Protein AF-A0A530BYT2-F1 (afdb_monomer_lite)

pLDDT: mean 91.63, std 7.62, range [56.91, 97.75]

Structure (mmCIF, N/CA/C/O backbone):
data_AF-A0A530BYT2-F1
#
_entry.id   AF-A0A530BYT2-F1
#
loop_
_atom_site.group_PDB
_atom_site.id
_atom_site.type_symbol
_atom_site.label_atom_id
_atom_site.label_alt_id
_atom_site.label_comp_id
_atom_site.label_asym_id
_atom_site.label_entity_id
_atom_site.label_seq_id
_atom_site.pdbx_PDB_ins_code
_atom_site.Cartn_x
_atom_site.Cartn_y
_atom_site.Cartn_z
_atom_site.occupancy
_atom_site.B_iso_or_equiv
_atom_site.auth_seq_id
_atom_site.auth_comp_id
_atom_site.auth_asym_id
_atom_site.auth_atom_id
_atom_site.pdbx_PDB_model_num
ATOM 1 N N . ARG A 1 1 ? 2.402 -9.087 24.453 1.00 58.38 1 ARG A N 1
ATOM 2 C CA . ARG A 1 1 ? 1.788 -7.922 25.134 1.00 58.38 1 ARG A CA 1
ATOM 3 C C . ARG A 1 1 ? 0.635 -7.477 24.256 1.00 58.38 1 ARG A C 1
ATOM 5 O O . ARG A 1 1 ? 0.902 -7.144 23.113 1.00 58.38 1 ARG A O 1
ATOM 12 N N . GLN A 1 2 ? -0.596 -7.575 24.743 1.00 74.62 2 GLN A N 1
ATOM 13 C CA . GLN A 1 2 ? -1.758 -6.930 24.133 1.00 74.62 2 GLN A CA 1
ATOM 14 C C . GLN A 1 2 ? -2.000 -5.626 24.897 1.00 74.62 2 GLN A C 1
ATOM 16 O O . GLN A 1 2 ? -1.765 -5.578 26.105 1.00 74.62 2 GLN A O 1
ATOM 21 N N . SER A 1 3 ? -2.371 -4.574 24.184 1.00 87.19 3 SER A N 1
ATOM 22 C CA . SER A 1 3 ? -2.715 -3.265 24.740 1.00 87.19 3 SER A CA 1
ATOM 23 C C . SER A 1 3 ? -3.919 -2.725 23.990 1.00 87.19 3 SER A C 1
ATOM 25 O O . SER A 1 3 ? -4.051 -3.011 22.802 1.00 87.19 3 SER A O 1
ATOM 27 N N . ASP A 1 4 ? -4.692 -1.853 24.624 1.00 89.88 4 ASP A N 1
ATOM 28 C CA . ASP A 1 4 ? -5.848 -1.176 24.017 1.00 89.88 4 ASP A CA 1
ATOM 29 C C . ASP A 1 4 ? -5.432 0.035 23.157 1.00 89.88 4 ASP A C 1
ATOM 31 O O . ASP A 1 4 ? -6.088 1.074 23.132 1.00 89.88 4 ASP A O 1
ATOM 35 N N . ALA A 1 5 ? -4.276 -0.064 22.497 1.00 92.81 5 ALA A N 1
ATOM 36 C CA . ALA A 1 5 ? -3.737 1.006 21.673 1.00 92.81 5 ALA A CA 1
ATOM 37 C C . ALA A 1 5 ? -4.478 1.075 20.334 1.00 92.81 5 ALA A C 1
ATOM 39 O O . ALA A 1 5 ? -4.771 0.052 19.719 1.00 92.81 5 ALA A O 1
ATOM 40 N N . VAL A 1 6 ? -4.716 2.295 19.859 1.00 93.56 6 VAL A N 1
ATOM 41 C CA . VAL A 1 6 ? -5.247 2.560 18.519 1.00 93.56 6 VAL A CA 1
ATOM 42 C C . VAL A 1 6 ? -4.101 3.025 17.627 1.00 93.56 6 VAL A C 1
ATOM 44 O O . VAL A 1 6 ? -3.304 3.876 18.027 1.00 93.56 6 VAL A O 1
ATOM 47 N N . TRP A 1 7 ? -4.026 2.487 16.411 1.00 93.06 7 TRP A N 1
ATOM 48 C CA . TRP A 1 7 ? -3.060 2.906 15.398 1.00 93.06 7 TRP A CA 1
ATOM 49 C C . TRP A 1 7 ? -3.768 3.522 14.197 1.00 93.06 7 TRP A C 1
ATOM 51 O O . TRP A 1 7 ? -4.808 3.037 13.762 1.00 93.06 7 TRP A O 1
ATOM 61 N N . ILE A 1 8 ? -3.158 4.564 13.636 1.00 93.12 8 ILE A N 1
ATOM 62 C CA . ILE A 1 8 ? -3.502 5.106 12.321 1.00 93.12 8 ILE A CA 1
ATOM 63 C C . ILE A 1 8 ? -2.365 4.684 11.394 1.00 93.12 8 ILE A C 1
ATOM 65 O O . ILE A 1 8 ? -1.225 5.111 11.574 1.00 93.12 8 ILE A O 1
ATOM 69 N N . ILE A 1 9 ? -2.653 3.779 10.462 1.00 93.44 9 ILE A N 1
ATOM 70 C CA . ILE A 1 9 ? -1.652 3.135 9.608 1.00 93.44 9 ILE A CA 1
ATOM 71 C C . ILE A 1 9 ? -2.253 2.807 8.241 1.00 93.44 9 ILE A C 1
ATOM 73 O O . ILE A 1 9 ? -3.470 2.698 8.096 1.00 93.44 9 ILE A O 1
ATOM 77 N N . SER A 1 10 ? -1.400 2.623 7.235 1.00 91.56 10 SER A N 1
ATOM 78 C CA . SER A 1 10 ? -1.819 2.193 5.902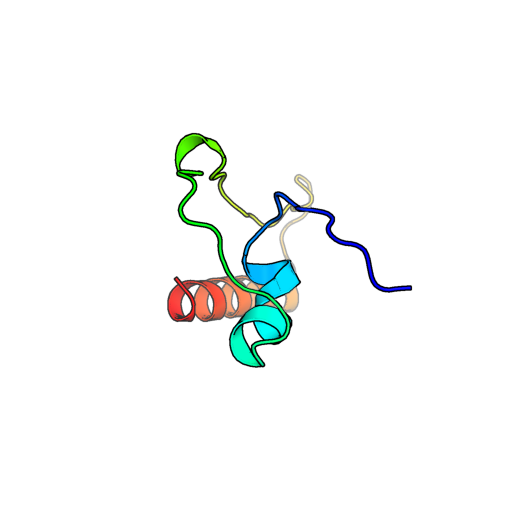 1.00 91.56 10 SER A CA 1
ATOM 79 C C . SER A 1 10 ? -2.573 0.863 5.956 1.00 91.56 10 SER A C 1
ATOM 81 O O . SER A 1 10 ? -2.061 -0.122 6.488 1.00 91.56 10 SER A O 1
ATOM 83 N N . ALA A 1 11 ? -3.748 0.806 5.323 1.00 90.38 11 ALA A N 1
ATOM 84 C CA . ALA A 1 11 ? -4.614 -0.377 5.320 1.00 90.38 11 ALA A CA 1
ATOM 85 C C . ALA A 1 11 ? -3.895 -1.660 4.862 1.00 90.38 11 ALA A C 1
ATOM 87 O O . ALA A 1 11 ? -4.084 -2.720 5.451 1.00 90.38 11 ALA A O 1
ATOM 88 N N . GLY A 1 12 ? -3.007 -1.558 3.866 1.00 90.50 12 GLY A N 1
ATOM 89 C CA . GLY A 1 12 ? -2.237 -2.700 3.362 1.00 90.50 12 GLY A CA 1
ATOM 90 C C . GLY A 1 12 ? -1.281 -3.333 4.383 1.00 90.50 12 GLY A C 1
ATOM 91 O O . GLY A 1 12 ? -0.955 -4.506 4.245 1.00 90.50 12 GLY A O 1
ATOM 92 N N . VAL A 1 13 ? -0.851 -2.597 5.417 1.00 93.94 13 VAL A N 1
ATOM 93 C CA . VAL A 1 13 ? 0.051 -3.117 6.466 1.00 93.94 13 VAL A CA 1
ATOM 94 C C . VAL A 1 13 ? -0.675 -4.081 7.400 1.00 93.94 13 VAL A C 1
ATOM 96 O O . VAL A 1 13 ? -0.061 -5.015 7.898 1.00 93.94 13 VAL A O 1
ATOM 99 N N . VAL A 1 14 ? -1.971 -3.853 7.624 1.00 94.69 14 VAL A N 1
ATOM 100 C CA . VAL A 1 14 ? -2.802 -4.594 8.587 1.00 94.69 14 VAL A CA 1
ATOM 101 C C . VAL A 1 14 ? -3.909 -5.410 7.910 1.00 94.69 14 VAL A C 1
ATOM 103 O O . VAL A 1 14 ? -4.873 -5.828 8.552 1.00 94.69 14 VAL A O 1
ATOM 106 N N . ALA A 1 15 ? -3.815 -5.611 6.591 1.00 94.50 15 ALA A N 1
ATOM 107 C CA . ALA A 1 15 ? -4.864 -6.251 5.800 1.00 94.50 15 ALA A CA 1
ATOM 108 C C . ALA A 1 15 ? -5.157 -7.687 6.269 1.00 94.50 15 ALA A C 1
ATOM 110 O O . ALA A 1 15 ? -6.317 -8.095 6.323 1.00 94.50 15 ALA A O 1
ATOM 111 N N . ASN A 1 16 ? -4.124 -8.436 6.665 1.00 96.25 16 ASN A N 1
ATOM 112 C CA . ASN A 1 16 ? -4.264 -9.813 7.142 1.00 96.25 16 ASN A CA 1
ATOM 113 C C . ASN A 1 16 ? -4.898 -9.877 8.538 1.00 96.25 16 ASN A C 1
ATOM 115 O O . ASN A 1 16 ? -5.714 -10.753 8.821 1.00 96.25 16 ASN A O 1
ATOM 119 N N . GLU A 1 17 ? -4.547 -8.950 9.423 1.00 95.62 17 GLU A N 1
ATOM 120 C CA . GLU A 1 17 ? -5.085 -8.849 10.778 1.00 95.62 17 GLU A CA 1
ATOM 121 C C . GLU A 1 17 ? -6.559 -8.434 10.757 1.00 95.62 17 GLU A C 1
ATOM 123 O O . GLU A 1 17 ? -7.355 -8.965 11.528 1.00 95.62 17 GLU A O 1
ATOM 128 N N . ILE A 1 18 ? -6.945 -7.552 9.831 1.00 95.31 18 ILE A N 1
ATOM 129 C CA . ILE A 1 18 ? -8.356 -7.235 9.578 1.00 95.31 18 ILE A CA 1
ATOM 130 C C . ILE A 1 18 ? -9.078 -8.459 8.999 1.00 95.31 18 ILE A C 1
ATOM 132 O O . ILE A 1 18 ? -10.137 -8.834 9.498 1.00 95.31 18 ILE A O 1
ATOM 136 N N . ALA A 1 19 ? -8.504 -9.125 7.990 1.00 96.31 19 ALA A N 1
ATOM 137 C CA . ALA A 1 19 ? -9.118 -10.299 7.360 1.00 96.31 19 ALA A CA 1
ATOM 138 C C . ALA A 1 19 ? -9.293 -11.484 8.328 1.00 96.31 19 ALA A C 1
ATOM 140 O O . ALA A 1 19 ? -10.258 -12.237 8.220 1.00 96.31 19 ALA A O 1
ATOM 141 N N . SER A 1 20 ? -8.378 -11.644 9.285 1.00 96.75 20 SER A N 1
ATOM 142 C CA . SER A 1 20 ? -8.453 -12.676 10.329 1.00 96.75 20 SER A CA 1
ATOM 143 C C . SER A 1 20 ? -9.330 -12.289 11.524 1.00 96.75 20 SER A C 1
ATOM 145 O O . SER A 1 20 ? -9.573 -13.130 12.388 1.00 96.75 20 SER A O 1
ATOM 147 N N . GLY A 1 21 ? -9.807 -11.041 11.595 1.00 95.19 21 GLY A N 1
ATOM 148 C CA . GLY A 1 21 ? -10.591 -10.523 12.719 1.00 95.19 21 GLY A CA 1
ATOM 149 C C . GLY A 1 21 ? -9.769 -10.218 13.976 1.00 95.19 21 GLY A C 1
ATOM 150 O O . GLY A 1 21 ? -10.345 -9.955 15.029 1.00 95.19 21 GLY A O 1
ATOM 151 N N . ALA A 1 22 ? -8.435 -10.243 13.887 1.00 94.12 22 ALA A N 1
ATOM 152 C CA . ALA A 1 22 ? -7.560 -9.834 14.980 1.00 94.12 22 ALA A CA 1
ATOM 153 C C . ALA A 1 22 ? -7.664 -8.325 15.249 1.00 94.12 22 ALA A C 1
ATOM 155 O O . ALA A 1 22 ? -7.594 -7.910 16.406 1.00 94.12 22 ALA A O 1
ATOM 156 N N . PHE A 1 23 ? -7.858 -7.522 14.195 1.00 94.94 23 PHE A N 1
ATOM 157 C CA . PHE A 1 23 ? -8.129 -6.086 14.275 1.00 94.94 23 PHE A CA 1
ATOM 158 C C . PHE A 1 23 ? -9.488 -5.735 13.672 1.00 94.94 23 PHE A C 1
ATOM 160 O O . PHE A 1 23 ? -10.006 -6.426 12.798 1.00 94.94 23 PHE A O 1
ATOM 167 N N . VAL A 1 24 ? -10.033 -4.603 14.117 1.00 95.06 24 VAL A N 1
ATOM 168 C CA . VAL A 1 24 ? -11.245 -3.996 13.567 1.00 95.06 24 VAL A CA 1
ATOM 169 C C . VAL A 1 24 ? -10.936 -2.577 13.104 1.00 95.06 24 VAL A C 1
ATOM 171 O O . VAL A 1 24 ? -10.203 -1.844 13.769 1.00 95.06 24 VAL A O 1
ATOM 174 N N . ALA A 1 25 ? -11.495 -2.183 11.961 1.00 94.81 25 ALA A N 1
ATOM 175 C CA . ALA A 1 25 ? -11.439 -0.801 11.510 1.00 94.81 25 ALA A CA 1
ATOM 176 C C . ALA A 1 25 ? -12.425 0.052 12.323 1.00 94.81 25 ALA A C 1
ATOM 178 O O . ALA A 1 25 ? -13.601 -0.292 12.448 1.00 94.81 25 ALA A O 1
ATOM 179 N N . LEU A 1 26 ? -11.949 1.170 12.869 1.00 94.94 26 LEU A N 1
ATOM 180 C CA . LEU A 1 26 ? -12.805 2.157 13.528 1.00 94.94 26 LEU A CA 1
ATOM 181 C C . LEU A 1 26 ? -13.432 3.093 12.478 1.00 94.94 26 LEU A C 1
ATOM 183 O O . LEU A 1 26 ? -12.778 3.379 11.474 1.00 94.94 26 LEU A O 1
ATOM 187 N N . PRO A 1 27 ? -14.662 3.602 12.691 1.00 94.75 27 PRO A N 1
ATOM 188 C CA . PRO A 1 27 ? -15.375 4.449 11.730 1.00 94.75 27 PRO A CA 1
ATOM 189 C C . PRO A 1 27 ? -14.859 5.898 11.763 1.00 94.75 27 PRO A C 1
ATOM 191 O O . PRO A 1 27 ? -15.596 6.833 12.067 1.00 94.75 27 PRO A O 1
ATOM 194 N N . VAL A 1 28 ? -13.565 6.076 11.506 1.00 92.31 28 VAL A N 1
ATOM 195 C CA . VAL A 1 28 ? -12.889 7.375 11.450 1.00 92.31 28 VAL A CA 1
ATOM 196 C C . VAL A 1 28 ? -12.591 7.696 9.992 1.00 92.31 28 VAL A C 1
ATOM 198 O O . VAL A 1 28 ? -12.003 6.879 9.283 1.00 92.31 28 VAL A O 1
ATOM 201 N N . ASP A 1 29 ? -12.991 8.886 9.549 1.00 93.38 29 ASP A N 1
ATOM 202 C CA . ASP A 1 29 ? -12.651 9.367 8.214 1.00 93.38 29 ASP A CA 1
ATOM 203 C C . ASP A 1 29 ? -11.146 9.659 8.126 1.00 93.38 29 ASP A C 1
ATOM 205 O O . ASP A 1 29 ? -10.585 10.404 8.931 1.00 93.38 29 ASP A O 1
ATOM 209 N N . THR A 1 30 ? -10.491 9.028 7.156 1.00 92.25 30 THR A N 1
ATOM 210 C CA . THR A 1 30 ? -9.055 9.162 6.893 1.00 92.25 30 THR A CA 1
ATOM 211 C C . THR A 1 30 ? -8.778 9.564 5.443 1.00 92.25 30 THR A C 1
ATOM 213 O O . THR A 1 30 ? -7.636 9.451 4.996 1.00 92.25 30 THR A O 1
ATOM 216 N N . GLU A 1 31 ? -9.784 10.057 4.707 1.00 91.81 31 GLU A N 1
ATOM 217 C CA . GLU A 1 31 ? -9.668 10.420 3.286 1.00 91.81 31 GLU A CA 1
ATOM 218 C C . GLU A 1 31 ? -8.501 11.382 3.026 1.00 91.81 31 GLU A C 1
ATOM 220 O O . GLU A 1 31 ? -7.672 11.128 2.156 1.00 91.81 31 GLU A O 1
ATOM 225 N N . GLU A 1 32 ? -8.356 12.413 3.862 1.00 93.31 32 GLU A N 1
ATOM 226 C CA . GLU A 1 32 ? -7.290 13.424 3.768 1.00 93.31 32 GLU A CA 1
ATOM 227 C C . GLU A 1 32 ? -5.876 12.865 4.007 1.00 93.31 32 GLU A C 1
ATOM 229 O O . GLU A 1 32 ? -4.878 13.514 3.701 1.00 93.31 32 GLU A O 1
ATOM 234 N N . THR A 1 33 ? -5.759 11.655 4.562 1.00 91.19 33 THR A N 1
ATOM 235 C CA . THR A 1 33 ? -4.461 10.995 4.775 1.00 91.19 33 THR A CA 1
ATOM 236 C C . THR A 1 33 ? -4.026 10.146 3.582 1.00 91.19 33 THR A C 1
ATOM 238 O O . THR A 1 33 ? -2.906 9.626 3.568 1.00 91.19 33 THR A O 1
ATOM 241 N N .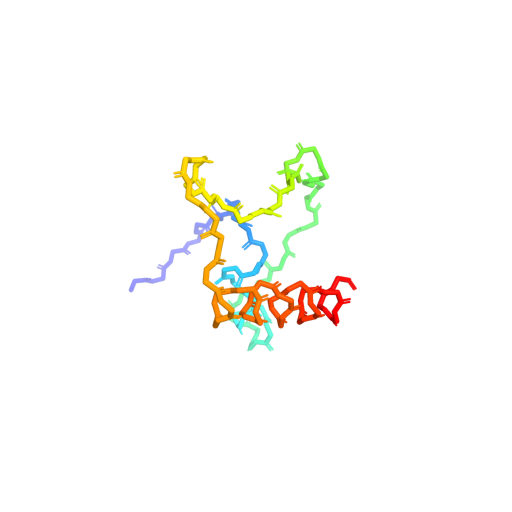 LYS A 1 34 ? -4.886 9.995 2.565 1.00 89.75 34 LYS A N 1
ATOM 242 C CA . LYS A 1 34 ? -4.559 9.236 1.359 1.00 89.75 34 LYS A CA 1
ATOM 243 C C . LYS A 1 34 ? -3.518 9.986 0.536 1.00 89.75 34 LYS A C 1
ATOM 245 O O . LYS A 1 34 ? -3.679 11.149 0.182 1.00 89.75 34 LYS A O 1
ATOM 250 N N . GLY A 1 35 ? -2.457 9.274 0.178 1.00 87.94 35 GLY A N 1
ATOM 251 C CA . GLY A 1 35 ? -1.417 9.758 -0.720 1.00 87.94 35 GLY A CA 1
ATOM 252 C C . GLY A 1 35 ? -1.120 8.738 -1.817 1.00 87.94 35 GLY A C 1
ATOM 253 O O . GLY A 1 35 ? -1.333 7.538 -1.615 1.00 87.94 35 GLY A O 1
ATOM 254 N N . PRO A 1 36 ? -0.625 9.182 -2.984 1.00 90.06 36 PRO A N 1
ATOM 255 C CA . PRO A 1 36 ? -0.221 8.269 -4.040 1.00 90.06 36 PRO A CA 1
ATOM 256 C C . PRO A 1 36 ? 0.965 7.410 -3.587 1.00 90.06 36 PRO A C 1
ATOM 258 O O . PRO A 1 36 ? 1.911 7.899 -2.971 1.00 90.06 36 PRO A O 1
ATOM 261 N N . VAL A 1 37 ? 0.942 6.131 -3.962 1.00 89.81 37 VAL A N 1
ATOM 262 C CA . VAL A 1 37 ? 2.086 5.221 -3.833 1.00 89.81 37 VAL A CA 1
ATOM 263 C C . VAL A 1 37 ? 2.700 5.022 -5.213 1.00 89.81 37 VAL A C 1
ATOM 265 O O . VAL A 1 37 ? 1.989 4.851 -6.203 1.00 89.81 37 VAL A O 1
ATOM 268 N N . GLY A 1 38 ? 4.028 5.062 -5.292 1.00 91.94 38 GLY A N 1
ATOM 269 C CA . GLY A 1 38 ? 4.749 5.018 -6.558 1.00 91.94 38 GLY A CA 1
ATOM 270 C C . GLY A 1 38 ? 6.056 4.243 -6.485 1.00 91.94 38 GLY A C 1
ATOM 271 O O . GLY A 1 38 ? 6.457 3.732 -5.442 1.00 91.94 38 GLY A O 1
ATOM 272 N N . LEU A 1 39 ? 6.720 4.167 -7.635 1.00 93.62 39 LEU A N 1
ATOM 273 C CA . LEU A 1 39 ? 8.019 3.527 -7.788 1.00 93.62 39 LEU A CA 1
ATOM 274 C C . LEU A 1 39 ? 9.073 4.613 -7.973 1.00 93.62 39 LEU A C 1
ATOM 276 O O . LEU A 1 39 ? 9.046 5.346 -8.962 1.00 93.62 39 LEU A O 1
ATOM 280 N N . THR A 1 40 ? 10.006 4.708 -7.031 1.00 93.94 40 THR A N 1
ATOM 281 C CA . THR A 1 40 ? 11.163 5.598 -7.153 1.00 93.94 40 THR A CA 1
ATOM 282 C C . THR A 1 40 ? 12.198 4.950 -8.064 1.00 93.94 40 THR A C 1
ATOM 284 O O . THR A 1 40 ? 12.583 3.798 -7.862 1.00 93.94 40 THR A O 1
ATOM 287 N N . MET A 1 41 ? 12.656 5.686 -9.076 1.00 91.81 41 MET A N 1
ATOM 288 C CA . MET A 1 41 ? 13.611 5.201 -10.072 1.00 91.81 41 MET A CA 1
ATOM 289 C C . MET A 1 41 ? 14.848 6.094 -10.101 1.00 91.81 41 MET A C 1
ATOM 291 O O . MET A 1 41 ? 14.782 7.279 -9.781 1.00 91.81 41 MET A O 1
ATOM 295 N N . ARG A 1 42 ? 15.982 5.527 -10.514 1.00 91.50 42 ARG A N 1
ATOM 296 C CA . ARG A 1 42 ? 17.198 6.305 -10.755 1.00 91.50 42 ARG A CA 1
ATOM 297 C C . ARG A 1 42 ? 17.030 7.129 -12.035 1.00 91.50 42 ARG A C 1
ATOM 299 O O . ARG A 1 42 ? 16.768 6.551 -13.084 1.00 91.50 42 ARG A O 1
ATOM 306 N N . THR A 1 43 ? 17.213 8.445 -11.947 1.00 90.25 43 THR A N 1
ATOM 307 C CA . THR A 1 43 ? 16.983 9.384 -13.061 1.00 90.25 43 THR A CA 1
ATOM 308 C C . THR A 1 43 ? 17.927 9.160 -14.246 1.00 90.25 43 THR A C 1
ATOM 310 O O . THR A 1 43 ? 17.483 9.154 -15.389 1.00 90.25 43 THR A O 1
ATOM 313 N N . ASP A 1 44 ? 19.207 8.886 -13.987 1.00 92.81 44 ASP A N 1
ATOM 314 C CA . ASP A 1 44 ? 20.248 8.867 -15.030 1.00 92.81 44 ASP A CA 1
ATOM 315 C C . ASP A 1 44 ? 20.522 7.469 -15.593 1.00 92.81 44 ASP A C 1
ATOM 317 O O . ASP A 1 44 ? 21.630 7.138 -16.018 1.00 92.81 44 ASP A O 1
ATOM 321 N N . THR A 1 45 ? 19.546 6.566 -15.534 1.00 91.06 45 THR A N 1
ATOM 322 C CA . THR A 1 45 ? 19.713 5.244 -16.137 1.00 91.06 45 THR A CA 1
ATOM 323 C C . THR A 1 45 ? 18.430 4.738 -16.747 1.00 91.06 45 THR A C 1
ATOM 325 O O . THR A 1 45 ? 17.426 4.556 -16.062 1.00 91.06 45 THR A O 1
ATOM 328 N N . ALA A 1 46 ? 18.513 4.423 -18.038 1.00 91.56 46 ALA A N 1
ATOM 329 C CA . ALA A 1 46 ? 17.470 3.685 -18.722 1.00 91.56 46 ALA A CA 1
ATOM 330 C C . ALA A 1 46 ? 17.226 2.336 -18.014 1.00 91.56 46 ALA A C 1
ATOM 332 O O . ALA A 1 46 ? 18.191 1.629 -17.695 1.00 91.56 46 ALA A O 1
ATOM 333 N N . PRO A 1 47 ? 15.960 1.954 -17.770 1.00 92.69 47 PRO A N 1
ATOM 334 C CA . PRO A 1 47 ? 15.643 0.641 -17.236 1.00 92.69 47 PRO A CA 1
ATOM 335 C C . PRO A 1 47 ? 16.171 -0.459 -18.156 1.00 92.69 47 PRO A C 1
ATOM 337 O O . PRO A 1 47 ? 16.024 -0.390 -19.377 1.00 92.69 47 PRO A O 1
ATOM 340 N N . SER A 1 48 ? 16.754 -1.504 -17.572 1.00 95.50 48 SER A N 1
ATOM 341 C CA . SER A 1 48 ? 17.039 -2.720 -18.331 1.00 95.50 48 SER A CA 1
ATOM 342 C C . SER A 1 48 ? 15.727 -3.364 -18.808 1.00 95.50 48 SER A C 1
ATOM 344 O O . SER A 1 48 ? 14.679 -3.137 -18.196 1.00 95.50 48 SER A O 1
ATOM 346 N N . PRO A 1 49 ? 15.752 -4.227 -19.840 1.00 97.44 49 PRO A N 1
ATOM 347 C CA . PRO A 1 49 ? 14.553 -4.946 -20.272 1.00 97.44 49 PRO A CA 1
ATOM 348 C C . PRO A 1 49 ? 13.863 -5.713 -19.132 1.00 97.44 49 PRO A C 1
ATOM 350 O O . PRO A 1 49 ? 12.645 -5.648 -18.994 1.00 97.44 49 PRO A O 1
ATOM 353 N N . ALA A 1 50 ? 14.640 -6.365 -18.260 1.00 97.56 50 ALA A N 1
ATOM 354 C CA . ALA A 1 50 ? 14.108 -7.074 -17.096 1.00 97.56 50 ALA A CA 1
ATOM 355 C C . ALA A 1 50 ? 13.422 -6.131 -16.091 1.00 97.56 50 ALA A C 1
ATOM 357 O O . ALA A 1 50 ? 12.347 -6.449 -15.585 1.00 97.56 50 ALA A O 1
ATOM 358 N N . LEU A 1 51 ? 14.005 -4.953 -15.831 1.00 95.94 51 LEU A N 1
ATOM 359 C CA . LEU A 1 51 ? 13.384 -3.953 -14.961 1.00 95.94 51 LEU A CA 1
ATOM 360 C C . LEU A 1 51 ? 12.089 -3.411 -15.575 1.00 95.94 51 LEU A C 1
ATOM 362 O O . LEU A 1 51 ? 11.104 -3.254 -14.865 1.00 95.94 51 LEU A O 1
ATOM 366 N N . THR A 1 52 ? 12.057 -3.171 -16.886 1.00 96.06 52 THR A N 1
ATOM 367 C CA . THR A 1 52 ? 10.836 -2.742 -17.585 1.00 96.06 52 THR A CA 1
ATOM 368 C C . THR A 1 52 ? 9.703 -3.751 -17.413 1.00 96.06 52 THR A C 1
ATOM 370 O O . THR A 1 52 ? 8.591 -3.348 -17.073 1.00 96.06 52 THR A O 1
ATOM 373 N N . ILE A 1 53 ? 9.991 -5.046 -17.576 1.00 97.75 53 ILE A N 1
ATOM 374 C CA . ILE A 1 53 ? 9.007 -6.116 -17.361 1.00 97.75 53 ILE A CA 1
ATOM 375 C C .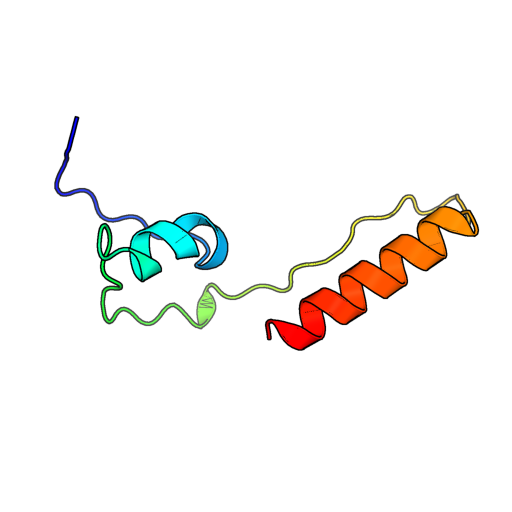 ILE A 1 53 ? 8.501 -6.083 -15.914 1.00 97.75 53 ILE A C 1
ATOM 377 O O . ILE A 1 53 ? 7.295 -6.048 -15.692 1.00 97.75 53 ILE A O 1
ATOM 381 N N . LEU A 1 54 ? 9.401 -5.987 -14.929 1.00 97.00 54 LEU A N 1
ATOM 382 C CA . LEU A 1 54 ? 9.016 -5.892 -13.518 1.00 97.00 54 LEU A CA 1
ATOM 383 C C . LEU A 1 54 ? 8.110 -4.680 -13.239 1.00 97.00 54 LEU A C 1
ATOM 385 O O . LEU A 1 54 ? 7.086 -4.818 -12.572 1.00 97.00 54 LEU A O 1
ATOM 389 N N . LEU A 1 55 ? 8.447 -3.498 -13.770 1.00 95.88 55 LEU A N 1
ATOM 390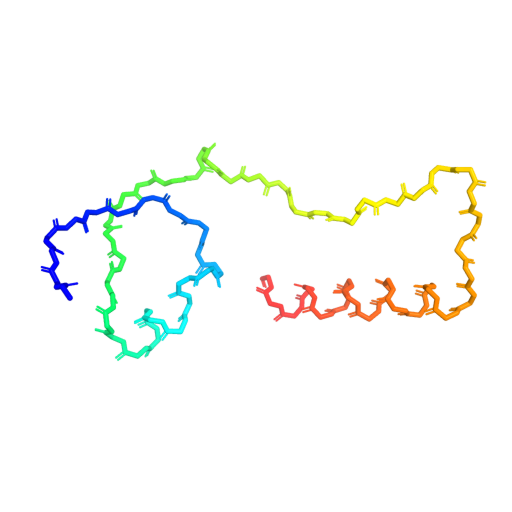 C CA . LEU A 1 55 ? 7.626 -2.291 -13.624 1.00 95.88 55 LEU A CA 1
ATOM 391 C C . LEU A 1 55 ? 6.225 -2.485 -14.220 1.00 95.88 55 LEU A C 1
ATOM 393 O O . LEU A 1 55 ? 5.245 -2.013 -13.642 1.00 95.88 55 LEU A O 1
ATOM 397 N N . GLN A 1 56 ? 6.117 -3.160 -15.367 1.00 96.38 56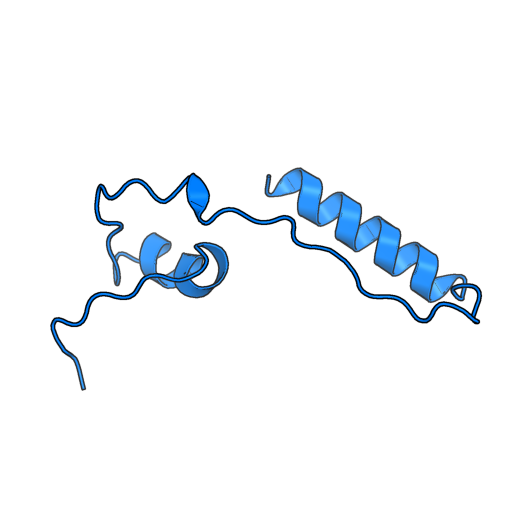 GLN A N 1
ATOM 398 C CA . GLN A 1 56 ? 4.829 -3.478 -15.984 1.00 96.38 56 GLN A CA 1
ATOM 399 C C . GLN A 1 56 ? 4.016 -4.440 -15.115 1.00 96.38 56 GLN A C 1
ATOM 401 O O . GLN A 1 56 ? 2.863 -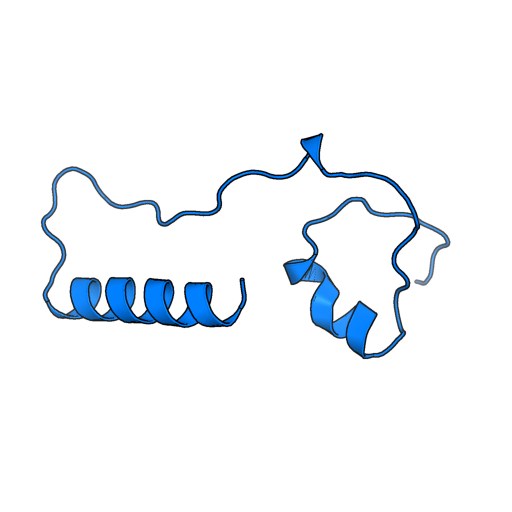4.134 -14.818 1.00 96.38 56 GLN A O 1
ATOM 406 N N . THR A 1 57 ? 4.623 -5.528 -14.635 1.00 97.00 57 THR A N 1
ATOM 407 C CA . THR A 1 57 ? 3.958 -6.508 -13.765 1.00 97.00 57 THR A CA 1
ATOM 408 C C . THR A 1 57 ? 3.478 -5.881 -12.456 1.00 97.00 57 THR A C 1
ATOM 410 O O . THR A 1 57 ? 2.347 -6.122 -12.047 1.00 97.00 57 THR A O 1
ATOM 413 N N . ILE A 1 58 ? 4.286 -5.025 -11.815 1.00 96.06 58 ILE A N 1
ATOM 414 C CA . ILE A 1 58 ? 3.876 -4.320 -10.589 1.00 96.06 58 ILE A CA 1
ATOM 415 C C . ILE A 1 58 ? 2.668 -3.417 -10.861 1.00 96.06 58 ILE A C 1
ATOM 417 O O . ILE A 1 58 ? 1.702 -3.431 -10.101 1.00 96.06 58 ILE A O 1
ATOM 421 N N . ARG A 1 59 ? 2.697 -2.640 -11.951 1.00 94.81 59 ARG A N 1
ATOM 422 C CA . ARG A 1 59 ? 1.579 -1.756 -12.326 1.00 94.81 59 ARG A CA 1
ATOM 423 C C . ARG A 1 59 ? 0.310 -2.537 -12.644 1.00 94.81 59 ARG A C 1
ATOM 425 O O . ARG A 1 59 ? -0.782 -2.079 -12.327 1.00 94.81 59 ARG A O 1
ATOM 432 N N . GLU A 1 60 ? 0.438 -3.693 -13.283 1.00 96.25 60 GLU A N 1
ATOM 433 C CA . GLU A 1 60 ? -0.686 -4.586 -13.548 1.00 96.25 60 GLU A CA 1
ATOM 434 C C . GLU A 1 60 ? -1.273 -5.141 -12.250 1.00 96.25 60 GLU A C 1
ATOM 436 O O . GLU A 1 60 ? -2.456 -4.934 -11.995 1.00 96.25 60 GLU A O 1
ATOM 441 N N . ALA A 1 61 ? -0.443 -5.719 -11.380 1.00 94.31 61 ALA A N 1
ATOM 442 C CA . ALA A 1 61 ? -0.874 -6.234 -10.083 1.00 94.31 61 ALA A CA 1
ATOM 443 C C . ALA A 1 61 ? -1.556 -5.159 -9.218 1.00 94.31 61 ALA A C 1
ATOM 445 O O . ALA A 1 61 ? -2.589 -5.432 -8.607 1.00 94.31 61 ALA A O 1
ATOM 446 N N . ALA A 1 62 ? -1.026 -3.930 -9.212 1.00 92.00 62 ALA A N 1
ATOM 447 C CA . ALA A 1 62 ? -1.600 -2.808 -8.472 1.00 92.00 62 ALA A CA 1
ATOM 448 C C . ALA A 1 62 ? -2.996 -2.413 -8.981 1.00 92.00 62 ALA A C 1
ATOM 450 O O . ALA A 1 62 ? -3.866 -2.106 -8.175 1.00 92.00 62 ALA A O 1
ATOM 451 N N . ARG A 1 63 ? -3.247 -2.472 -10.298 1.00 90.31 63 ARG A N 1
ATOM 452 C CA . ARG A 1 63 ? -4.583 -2.206 -10.868 1.00 90.31 63 ARG A CA 1
ATOM 453 C C . ARG A 1 63 ? -5.623 -3.254 -10.477 1.00 90.31 63 ARG A C 1
ATOM 455 O O . ARG A 1 63 ? -6.797 -2.926 -10.432 1.00 90.31 63 ARG A O 1
ATOM 462 N N . HIS A 1 64 ? -5.207 -4.492 -10.208 1.00 83.94 64 HIS A N 1
ATOM 463 C CA . HIS A 1 64 ? -6.113 -5.556 -9.762 1.00 83.94 64 HIS A CA 1
ATOM 464 C C . HIS A 1 64 ? -6.486 -5.470 -8.274 1.00 83.94 64 HIS A C 1
ATOM 466 O O . HIS A 1 64 ? -7.424 -6.144 -7.860 1.00 83.94 64 HIS A O 1
ATOM 472 N N . HIS A 1 65 ? -5.755 -4.679 -7.483 1.00 67.56 65 HIS A N 1
ATOM 473 C CA . HIS A 1 65 ? -5.971 -4.508 -6.039 1.00 67.56 65 HIS A CA 1
ATOM 474 C C . HIS A 1 65 ? -6.538 -3.125 -5.668 1.00 67.56 65 HIS A C 1
ATOM 476 O O . HIS A 1 65 ? -6.650 -2.827 -4.479 1.00 67.56 65 HIS A O 1
ATOM 482 N N . ALA A 1 66 ? -6.836 -2.283 -6.663 1.00 56.91 66 ALA A N 1
ATOM 483 C CA . ALA A 1 66 ? -7.393 -0.941 -6.494 1.00 56.91 66 ALA A CA 1
ATOM 484 C C . ALA A 1 66 ? -8.923 -0.938 -6.579 1.00 56.91 66 ALA A C 1
ATOM 486 O O . ALA A 1 66 ? -9.471 -1.763 -7.346 1.00 56.91 66 ALA A O 1
#

Foldseek 3Di:
DDDPDDDDDDCVVCVVCCVVVVDDDDPDDPPVVDDDDDDDDDPPDDDDPVRVVVRVVVVVVVVVVD

Secondary structure (DSSP, 8-state):
----------GGGSHHHHHTTSS---S---GGG---------TTSPPPHHHHHHHHHHHHHHHH--

Sequence (66 aa):
RQSDAVWIISAGVVANEIASGAFVALPVDTEETKGPVGLTMRTDTAPSPALTILLQTIREAARHHA

Radius of gyration: 17.2 Å; chains: 1; bounding box: 36×26×45 Å